Protein AF-A0A966RV87-F1 (afdb_monomer)

Structure (mmCIF, N/CA/C/O backbone):
data_AF-A0A966RV87-F1
#
_entry.id   AF-A0A966RV87-F1
#
loop_
_atom_site.group_PDB
_atom_site.id
_atom_site.type_symbol
_atom_site.label_atom_id
_atom_site.label_alt_id
_atom_site.label_comp_id
_atom_site.label_asym_id
_atom_site.label_entity_id
_atom_site.label_seq_id
_atom_site.pdbx_PDB_ins_code
_atom_site.Cartn_x
_atom_site.Cartn_y
_atom_site.Cartn_z
_atom_site.occupancy
_atom_site.B_iso_or_equiv
_atom_site.auth_seq_id
_atom_site.auth_comp_id
_atom_site.auth_asym_id
_atom_site.auth_atom_id
_atom_site.pdbx_PDB_model_num
ATOM 1 N N . MET A 1 1 ? -14.678 38.545 -3.859 1.00 41.28 1 MET A N 1
ATOM 2 C CA . MET A 1 1 ? -13.681 37.913 -4.754 1.00 41.28 1 MET A CA 1
ATOM 3 C C . MET A 1 1 ? -12.313 38.234 -4.166 1.00 41.28 1 MET A C 1
ATOM 5 O O . MET A 1 1 ? -12.061 39.403 -3.954 1.00 41.28 1 MET A O 1
ATOM 9 N N . SER A 1 2 ? -11.473 37.313 -3.708 1.00 29.98 2 SER A N 1
ATOM 10 C CA . SER A 1 2 ? -10.972 36.115 -4.376 1.00 29.98 2 SER A CA 1
ATOM 11 C C . SER A 1 2 ? -10.704 35.024 -3.335 1.00 29.98 2 SER A C 1
ATOM 13 O O . SER A 1 2 ? -10.223 35.315 -2.243 1.00 29.98 2 SER A O 1
ATOM 15 N N . SER A 1 3 ? -11.084 33.794 -3.661 1.00 34.47 3 SER A N 1
ATOM 16 C CA . SER A 1 3 ? -11.060 32.637 -2.772 1.00 34.47 3 SER A CA 1
ATOM 17 C C . SER A 1 3 ? -9.631 32.231 -2.409 1.00 34.47 3 SER A C 1
ATOM 19 O O . SER A 1 3 ? -8.864 31.809 -3.273 1.00 34.47 3 SER A O 1
ATOM 21 N N . SER A 1 4 ? -9.290 32.328 -1.125 1.00 34.31 4 SER A N 1
ATOM 22 C CA . SER A 1 4 ? -8.066 31.767 -0.553 1.00 34.31 4 SER A CA 1
ATOM 23 C C . SER A 1 4 ? -8.144 30.243 -0.584 1.00 34.31 4 SER A C 1
ATOM 25 O O . SER A 1 4 ? -8.788 29.626 0.261 1.00 34.31 4 SER A O 1
ATOM 27 N N . ASN A 1 5 ? -7.512 29.629 -1.581 1.00 44.88 5 ASN A N 1
ATOM 28 C CA . ASN A 1 5 ? -7.306 28.186 -1.626 1.00 44.88 5 ASN A CA 1
ATOM 29 C C . ASN 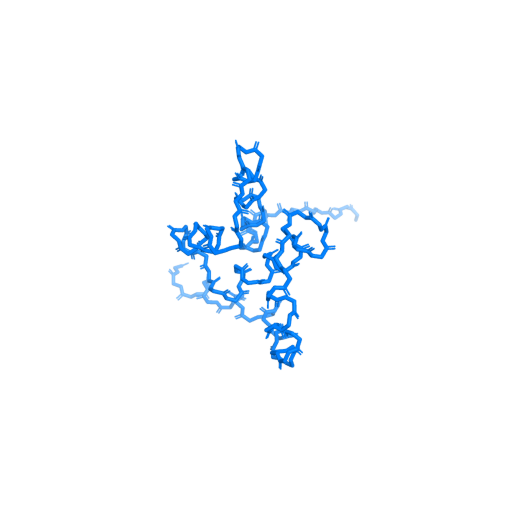A 1 5 ? -6.086 27.834 -0.759 1.00 44.88 5 ASN A C 1
ATOM 31 O O . ASN A 1 5 ? -4.998 27.582 -1.276 1.00 44.88 5 ASN A O 1
AT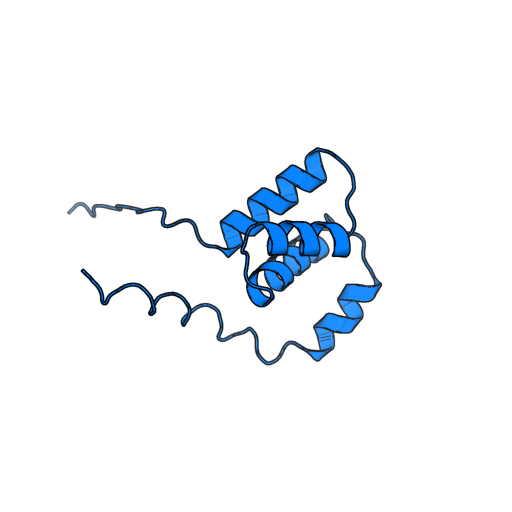OM 35 N N . SER A 1 6 ? -6.256 27.877 0.564 1.00 38.94 6 SER A N 1
ATOM 36 C CA . SER A 1 6 ? -5.285 27.324 1.511 1.00 38.94 6 SER A CA 1
ATOM 37 C C . SER A 1 6 ? -5.437 25.808 1.507 1.00 38.94 6 SER A C 1
ATOM 39 O O . SER A 1 6 ? -6.208 25.242 2.274 1.00 38.94 6 SER A O 1
ATOM 41 N N . VAL A 1 7 ? -4.746 25.144 0.583 1.00 44.00 7 VAL A N 1
ATOM 42 C CA . VAL A 1 7 ? -4.548 23.694 0.646 1.00 44.00 7 VAL A CA 1
ATOM 43 C C . VAL A 1 7 ? -3.544 23.413 1.759 1.00 44.00 7 VAL A C 1
ATOM 45 O O . VAL A 1 7 ? -2.339 23.331 1.538 1.00 44.00 7 VAL A O 1
ATOM 48 N N . GLU A 1 8 ? -4.043 23.331 2.987 1.00 40.91 8 GLU A N 1
ATOM 49 C CA . GLU A 1 8 ? -3.324 22.718 4.096 1.00 40.91 8 GLU A CA 1
ATOM 50 C C . GLU A 1 8 ? -3.144 21.240 3.727 1.00 40.91 8 GLU A C 1
ATOM 52 O O . GLU A 1 8 ? -4.090 20.455 3.740 1.00 40.91 8 GLU A O 1
ATOM 57 N N . VAL A 1 9 ? -1.944 20.878 3.262 1.00 46.09 9 VAL A N 1
ATOM 58 C CA . VAL A 1 9 ? -1.607 19.507 2.857 1.00 46.09 9 VAL A CA 1
ATOM 59 C C . VAL A 1 9 ? -1.382 18.673 4.119 1.00 46.09 9 VAL A C 1
ATOM 61 O O . VAL A 1 9 ? -0.267 18.254 4.430 1.00 46.09 9 VAL A O 1
ATOM 64 N N . GLU A 1 10 ? -2.456 18.440 4.872 1.00 50.88 10 GLU A N 1
ATOM 65 C CA . GLU A 1 10 ? -2.552 17.273 5.743 1.00 50.88 10 GLU A CA 1
ATOM 66 C C . GLU A 1 10 ? -2.354 16.057 4.835 1.00 50.88 10 GLU A C 1
ATOM 68 O O . GLU A 1 10 ? -3.172 15.766 3.962 1.00 50.88 10 GLU A O 1
ATOM 73 N N . SER A 1 11 ? -1.180 15.430 4.925 1.00 59.22 11 SER A N 1
ATOM 74 C CA . SER A 1 11 ? -0.770 14.418 3.955 1.00 59.22 11 SER A CA 1
ATOM 75 C C . SER A 1 11 ? -1.694 13.208 4.052 1.00 59.22 11 SER A C 1
ATOM 77 O O . SER A 1 11 ? -1.592 12.421 4.990 1.00 59.22 11 SER A O 1
ATOM 79 N N . ASP A 1 12 ? -2.582 13.068 3.066 1.00 78.88 12 ASP A N 1
ATOM 80 C CA . ASP A 1 12 ? -3.507 11.946 2.933 1.00 78.88 12 ASP A CA 1
ATOM 81 C C . ASP A 1 12 ? -2.737 10.622 3.116 1.00 78.88 12 ASP A C 1
ATOM 83 O O . ASP A 1 12 ? -1.813 10.349 2.337 1.00 78.88 12 ASP A O 1
ATOM 87 N N . PRO A 1 13 ? -3.082 9.785 4.118 1.00 81.12 13 PRO A N 1
ATOM 88 C CA . PRO A 1 13 ? -2.405 8.515 4.374 1.00 81.12 13 PRO A CA 1
ATOM 89 C C . PRO A 1 13 ? -2.284 7.640 3.124 1.00 81.12 13 PRO A C 1
ATOM 91 O O . PRO A 1 13 ? -1.300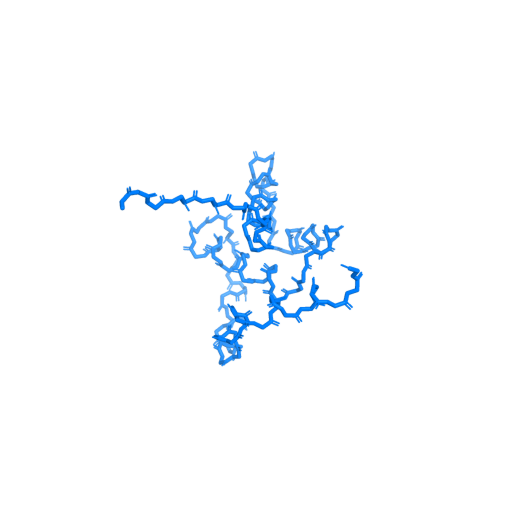 6.913 2.962 1.00 81.12 13 PRO A O 1
ATOM 94 N N . TYR A 1 14 ? -3.256 7.739 2.212 1.00 84.56 14 TYR A N 1
ATOM 95 C CA . TYR A 1 14 ? -3.214 7.072 0.920 1.00 84.56 14 TYR A CA 1
ATOM 96 C C . TYR A 1 14 ? -2.090 7.619 0.023 1.00 84.56 14 TYR A C 1
ATOM 98 O O . TYR A 1 14 ? -1.301 6.839 -0.514 1.00 84.56 14 TYR A O 1
ATOM 106 N N . GLN A 1 15 ? -1.961 8.942 -0.110 1.00 84.56 15 GLN A N 1
ATOM 107 C CA . GLN A 1 15 ? -0.896 9.578 -0.898 1.00 84.56 15 GLN A CA 1
ATOM 108 C C . GLN A 1 15 ? 0.493 9.318 -0.304 1.00 84.56 15 GLN A C 1
ATOM 110 O O . GLN A 1 15 ? 1.446 9.041 -1.042 1.00 84.56 15 GLN A O 1
ATOM 115 N N . VAL A 1 16 ? 0.611 9.335 1.027 1.00 88.69 16 VAL A N 1
ATOM 116 C CA . VAL A 1 16 ? 1.851 8.983 1.737 1.00 88.69 16 VAL A CA 1
ATOM 117 C C . VAL A 1 16 ? 2.247 7.543 1.422 1.00 88.69 16 VAL A C 1
ATOM 119 O O . VAL A 1 16 ? 3.376 7.278 0.999 1.00 88.69 16 VAL A O 1
ATOM 122 N N . ALA A 1 17 ? 1.312 6.604 1.564 1.00 90.56 17 ALA A N 1
ATOM 123 C CA . ALA A 1 17 ? 1.549 5.199 1.271 1.00 90.56 17 ALA A CA 1
ATOM 124 C C . ALA A 1 17 ? 1.894 4.958 -0.211 1.00 90.56 17 ALA A C 1
ATOM 126 O O . ALA A 1 17 ? 2.817 4.197 -0.510 1.00 90.56 17 ALA A O 1
ATOM 127 N N . GLN A 1 18 ? 1.222 5.643 -1.141 1.00 90.75 18 GLN A N 1
ATOM 128 C CA . GLN A 1 18 ? 1.521 5.565 -2.572 1.00 90.75 18 GLN A CA 1
ATOM 129 C C . GLN A 1 18 ? 2.939 6.051 -2.879 1.00 90.75 18 GLN A C 1
ATOM 131 O O . GLN A 1 18 ? 3.689 5.364 -3.573 1.00 90.75 18 GLN A O 1
ATOM 136 N N . THR A 1 19 ? 3.339 7.184 -2.303 1.00 93.44 19 THR A N 1
ATOM 137 C CA . THR A 1 19 ? 4.684 7.745 -2.471 1.00 93.44 19 THR A CA 1
ATOM 138 C C . THR A 1 19 ? 5.753 6.783 -1.955 1.00 93.44 19 THR A C 1
ATOM 140 O O . THR A 1 19 ? 6.723 6.494 -2.657 1.00 93.44 19 THR A O 1
ATOM 143 N N . ILE A 1 20 ? 5.558 6.217 -0.758 1.00 93.69 20 ILE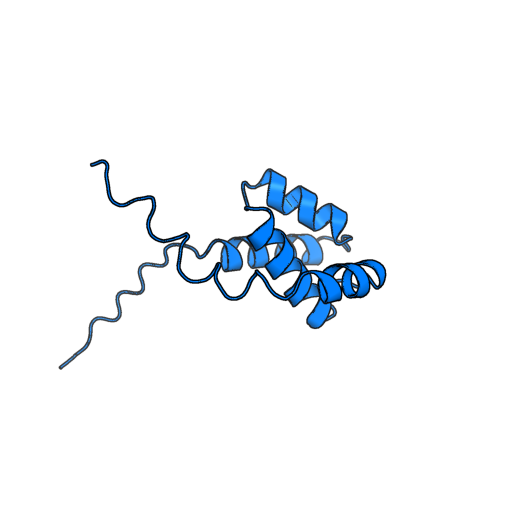 A N 1
ATOM 144 C CA . ILE A 1 20 ? 6.482 5.237 -0.169 1.00 93.69 20 ILE A CA 1
ATOM 145 C C . ILE A 1 20 ? 6.623 4.006 -1.071 1.00 93.69 20 ILE A C 1
ATOM 147 O O . ILE A 1 20 ? 7.742 3.547 -1.314 1.00 93.69 20 ILE A O 1
ATOM 151 N N . ALA A 1 21 ? 5.506 3.469 -1.568 1.00 92.88 21 ALA A N 1
ATOM 152 C CA . ALA A 1 21 ? 5.511 2.281 -2.411 1.00 92.88 21 ALA A CA 1
ATOM 153 C C . ALA A 1 21 ? 6.210 2.533 -3.758 1.00 92.88 21 ALA A C 1
ATOM 155 O O . ALA A 1 21 ? 7.052 1.731 -4.164 1.00 92.88 21 ALA A O 1
ATOM 156 N N . LEU A 1 22 ? 5.941 3.670 -4.405 1.00 92.19 22 LEU A N 1
ATOM 157 C CA . LEU A 1 22 ? 6.587 4.060 -5.662 1.00 92.19 22 LEU A CA 1
ATOM 158 C C . LEU A 1 22 ? 8.094 4.287 -5.492 1.00 92.19 22 LEU A C 1
ATOM 160 O O . LEU A 1 22 ? 8.884 3.765 -6.277 1.00 92.19 22 LEU A O 1
ATOM 164 N N . MET A 1 23 ? 8.519 4.984 -4.432 1.00 93.31 23 MET A N 1
ATOM 165 C CA . MET A 1 23 ? 9.945 5.145 -4.120 1.00 93.31 23 MET A CA 1
ATOM 166 C C . MET A 1 23 ? 10.638 3.798 -3.889 1.00 93.31 23 MET A C 1
ATOM 168 O O . MET A 1 23 ? 11.794 3.611 -4.270 1.00 93.31 23 MET A O 1
ATOM 172 N N . ALA A 1 24 ? 9.950 2.851 -3.250 1.00 92.06 24 ALA A N 1
ATOM 173 C CA . ALA A 1 24 ? 10.491 1.526 -2.990 1.00 92.06 24 ALA A CA 1
ATOM 174 C C . ALA A 1 24 ? 10.634 0.695 -4.277 1.00 92.06 24 ALA A C 1
ATOM 176 O O . ALA A 1 24 ? 11.654 0.023 -4.436 1.00 92.06 24 ALA A O 1
ATOM 177 N N . LEU A 1 25 ? 9.656 0.783 -5.186 1.00 88.50 25 LEU A N 1
ATOM 178 C CA . LEU A 1 25 ? 9.678 0.142 -6.505 1.00 88.50 25 LEU A CA 1
ATOM 179 C C . LEU A 1 25 ? 10.750 0.734 -7.430 1.00 88.50 25 LEU A C 1
ATOM 181 O O . LEU A 1 25 ? 11.414 -0.010 -8.146 1.00 88.50 25 LEU A O 1
ATOM 185 N N . GLY A 1 26 ? 10.978 2.050 -7.368 1.00 87.31 26 GLY A N 1
ATOM 186 C CA . GLY A 1 26 ? 12.026 2.715 -8.150 1.00 87.31 26 GLY A CA 1
ATOM 187 C C . GLY A 1 26 ? 13.451 2.311 -7.753 1.00 87.31 26 GLY A C 1
ATOM 188 O O . GLY A 1 26 ? 14.362 2.398 -8.568 1.00 87.31 26 GLY A O 1
ATOM 189 N N . ARG A 1 27 ? 13.660 1.840 -6.514 1.00 89.69 27 ARG A N 1
ATOM 190 C CA . ARG A 1 27 ? 14.968 1.339 -6.049 1.00 89.69 27 ARG A CA 1
ATOM 191 C C . ARG A 1 27 ? 15.233 -0.101 -6.475 1.00 89.69 27 ARG A C 1
ATOM 193 O O . ARG A 1 27 ? 16.368 -0.442 -6.788 1.00 89.69 27 ARG A O 1
ATOM 200 N N . ARG A 1 28 ? 14.211 -0.957 -6.414 1.00 83.88 28 ARG A N 1
ATOM 201 C CA . ARG A 1 28 ? 14.242 -2.329 -6.931 1.00 83.88 28 ARG A CA 1
ATOM 202 C C . ARG A 1 28 ? 12.827 -2.860 -7.101 1.00 83.88 28 ARG A C 1
ATOM 204 O O . ARG A 1 28 ? 11.923 -2.460 -6.368 1.00 83.88 28 ARG A O 1
ATOM 211 N N . ALA A 1 29 ? 12.686 -3.881 -7.939 1.00 79.62 29 ALA A N 1
ATOM 212 C CA . ALA A 1 29 ? 11.482 -4.697 -7.955 1.00 79.62 29 ALA A CA 1
ATOM 213 C C . ALA A 1 29 ? 11.172 -5.226 -6.539 1.00 79.62 29 ALA A C 1
ATOM 215 O O . ALA A 1 29 ? 12.043 -5.764 -5.840 1.00 79.62 29 ALA A O 1
ATOM 216 N N . LYS A 1 30 ? 9.925 -5.033 -6.106 1.00 83.25 30 LYS A N 1
ATOM 217 C CA . LYS A 1 30 ? 9.375 -5.534 -4.845 1.00 83.25 30 LYS A CA 1
ATOM 218 C C . LYS A 1 30 ? 8.057 -6.229 -5.127 1.00 83.25 30 LYS A C 1
ATOM 220 O O . LYS A 1 30 ? 7.237 -5.730 -5.891 1.00 83.25 30 LYS A O 1
ATOM 225 N N . SER A 1 31 ? 7.848 -7.351 -4.461 1.00 87.31 31 SER A N 1
ATOM 226 C CA . SER A 1 31 ? 6.547 -8.001 -4.404 1.00 87.31 31 SER A CA 1
ATOM 227 C C . SER A 1 31 ? 5.555 -7.161 -3.595 1.00 87.31 31 SER A C 1
ATOM 229 O O . SER A 1 31 ? 5.925 -6.362 -2.726 1.00 87.31 31 SER A O 1
ATOM 231 N N . ARG A 1 32 ? 4.265 -7.409 -3.820 1.00 87.44 32 ARG A N 1
ATOM 232 C CA . ARG A 1 32 ? 3.171 -6.868 -3.010 1.00 87.44 32 ARG A CA 1
ATOM 233 C C . ARG A 1 32 ? 3.400 -7.088 -1.513 1.00 87.44 32 ARG A C 1
ATOM 235 O O . ARG A 1 32 ? 3.231 -6.159 -0.730 1.00 87.44 32 ARG A O 1
ATOM 242 N N . GLY A 1 33 ? 3.780 -8.302 -1.112 1.00 89.25 33 GLY A N 1
ATOM 243 C CA . GLY A 1 33 ? 3.983 -8.652 0.296 1.00 89.25 33 GLY A CA 1
ATOM 244 C C . GLY A 1 33 ? 5.107 -7.846 0.949 1.00 89.25 33 GLY A C 1
ATOM 245 O O . GLY A 1 33 ? 4.985 -7.427 2.098 1.00 89.25 33 GLY A O 1
ATOM 246 N N . GLU A 1 34 ? 6.181 -7.563 0.211 1.00 91.00 34 GLU A N 1
ATOM 247 C CA . GLU A 1 34 ? 7.257 -6.691 0.690 1.00 91.00 34 GLU A CA 1
ATOM 248 C C . GLU A 1 34 ? 6.803 -5.240 0.834 1.00 91.00 34 GLU A C 1
ATOM 250 O O . GLU A 1 34 ? 7.163 -4.584 1.813 1.00 91.00 34 GLU A O 1
ATOM 255 N N . LEU A 1 35 ? 6.015 -4.735 -0.117 1.00 93.06 35 LEU A N 1
ATOM 256 C CA . LEU A 1 35 ? 5.459 -3.387 -0.031 1.00 93.06 35 LEU A CA 1
ATOM 257 C C . LEU A 1 35 ? 4.441 -3.275 1.106 1.00 93.06 35 LEU A C 1
ATOM 259 O O . LEU A 1 35 ? 4.466 -2.302 1.847 1.00 93.06 35 LEU A O 1
ATOM 263 N N . PHE A 1 36 ? 3.601 -4.287 1.310 1.00 92.88 36 PHE A N 1
ATOM 264 C CA . PHE A 1 36 ? 2.656 -4.324 2.421 1.00 92.88 36 PHE A CA 1
ATOM 265 C C .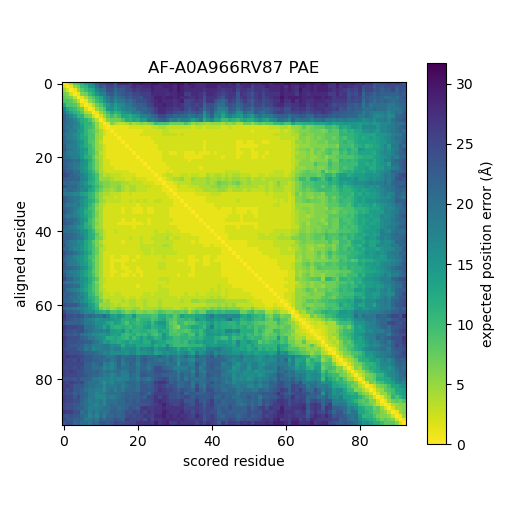 PHE A 1 36 ? 3.378 -4.267 3.768 1.00 92.88 36 PHE A C 1
ATOM 267 O O . PHE A 1 36 ? 3.073 -3.410 4.594 1.00 92.88 36 PHE A O 1
ATOM 274 N N . LYS A 1 37 ? 4.402 -5.110 3.963 1.00 94.50 37 LYS A N 1
ATOM 275 C CA . LYS A 1 37 ? 5.237 -5.084 5.174 1.00 94.50 37 LYS A CA 1
ATOM 276 C C . LYS A 1 37 ? 5.912 -3.724 5.372 1.00 94.50 37 LYS A C 1
ATOM 278 O O . LYS A 1 37 ? 5.933 -3.225 6.493 1.00 94.50 37 LYS A O 1
ATOM 283 N N . LEU A 1 38 ? 6.410 -3.110 4.296 1.00 94.06 38 LEU A N 1
ATOM 284 C CA . LEU A 1 38 ? 6.994 -1.767 4.327 1.00 94.06 38 LEU A CA 1
ATOM 285 C C . LEU A 1 38 ? 5.973 -0.699 4.749 1.00 94.06 38 LEU A C 1
ATOM 287 O O . LEU A 1 38 ? 6.297 0.174 5.544 1.00 94.06 38 LEU A O 1
ATOM 291 N N . LEU A 1 39 ? 4.747 -0.745 4.229 1.00 92.56 39 LEU A N 1
ATOM 292 C CA . LEU A 1 39 ? 3.703 0.216 4.591 1.00 92.56 39 LEU A CA 1
ATOM 293 C C . LEU A 1 39 ? 3.267 0.029 6.049 1.00 92.56 39 LEU A C 1
ATOM 295 O O . LEU A 1 39 ? 3.200 1.001 6.799 1.00 92.56 39 LEU A O 1
ATOM 299 N N . LYS A 1 40 ? 3.084 -1.220 6.492 1.00 93.31 40 LYS A N 1
ATOM 300 C CA . LYS A 1 40 ? 2.797 -1.540 7.897 1.00 93.31 40 LYS A CA 1
ATOM 301 C C . LYS A 1 40 ? 3.907 -1.064 8.835 1.00 93.31 40 LYS A C 1
ATOM 303 O O . LYS A 1 40 ? 3.603 -0.489 9.875 1.00 93.31 40 LYS A O 1
ATOM 308 N N . SER A 1 41 ? 5.180 -1.226 8.461 1.00 92.75 41 SER A N 1
ATOM 309 C CA . SER A 1 41 ? 6.307 -0.743 9.274 1.00 92.75 41 SER A CA 1
ATOM 310 C C . SER A 1 41 ? 6.389 0.786 9.351 1.00 92.75 41 SER A C 1
ATOM 312 O O . SER A 1 41 ? 7.122 1.316 10.176 1.00 92.75 41 SER A O 1
ATOM 314 N N . ARG A 1 42 ? 5.673 1.502 8.477 1.00 88.12 42 ARG A N 1
ATOM 315 C CA . ARG A 1 42 ? 5.569 2.970 8.458 1.00 88.12 42 ARG A CA 1
ATOM 316 C C . ARG A 1 42 ? 4.315 3.486 9.166 1.00 88.12 42 ARG A C 1
ATOM 318 O O . ARG A 1 42 ? 4.027 4.670 9.073 1.00 88.12 42 ARG A O 1
ATOM 325 N N . GLY A 1 43 ? 3.580 2.609 9.852 1.00 88.81 43 GLY A N 1
ATOM 326 C CA . GLY A 1 43 ? 2.358 2.971 10.570 1.00 88.81 43 GLY A CA 1
ATOM 327 C C . GLY A 1 43 ? 1.129 3.124 9.676 1.00 88.81 43 GLY A C 1
ATOM 328 O O . GLY A 1 43 ? 0.095 3.577 10.150 1.00 88.81 43 GLY A O 1
ATOM 329 N N . ILE A 1 44 ? 1.204 2.732 8.400 1.00 87.19 44 ILE A N 1
ATOM 330 C CA . ILE A 1 44 ? 0.046 2.793 7.507 1.00 87.19 44 ILE A CA 1
ATOM 331 C C . ILE A 1 44 ? -0.959 1.709 7.907 1.00 87.19 44 ILE A C 1
ATOM 333 O O . ILE A 1 44 ? -0.609 0.539 8.131 1.00 87.19 44 ILE A O 1
ATOM 337 N N . GLU A 1 45 ? -2.229 2.098 7.984 1.00 87.31 45 GLU A N 1
ATOM 338 C CA . GLU A 1 45 ? -3.320 1.166 8.236 1.00 87.31 45 GLU A CA 1
ATOM 339 C C . GLU A 1 45 ? -3.406 0.101 7.141 1.00 87.31 45 GLU A C 1
ATOM 341 O O . GLU A 1 45 ? -3.113 0.336 5.968 1.00 87.31 45 GLU A O 1
ATOM 346 N N . GLU A 1 46 ? -3.824 -1.101 7.529 1.00 85.50 46 GLU A N 1
ATOM 347 C CA . GLU A 1 46 ? -3.911 -2.227 6.601 1.00 85.50 46 GLU A CA 1
ATOM 348 C C . GLU A 1 46 ? -4.867 -1.940 5.435 1.00 85.50 46 GLU A C 1
ATOM 350 O O . GLU A 1 46 ? -4.552 -2.264 4.290 1.00 85.50 46 GLU A O 1
ATOM 355 N N . GLU A 1 47 ? -6.001 -1.291 5.701 1.00 84.31 47 GLU A N 1
ATOM 356 C CA . GLU A 1 47 ? -6.986 -0.939 4.674 1.00 84.31 47 GLU A CA 1
ATOM 357 C C . GLU A 1 47 ? -6.402 0.039 3.642 1.00 84.31 47 GLU A C 1
ATOM 359 O O . GLU A 1 47 ? -6.553 -0.169 2.436 1.00 84.31 47 GLU A O 1
ATOM 364 N N . VAL A 1 48 ? -5.662 1.055 4.101 1.00 86.38 48 VAL A N 1
ATOM 365 C CA . VAL A 1 48 ? -4.996 2.047 3.240 1.00 86.38 48 VAL A CA 1
ATOM 366 C C . VAL A 1 48 ? -3.873 1.400 2.431 1.00 86.38 48 VAL A C 1
ATOM 368 O O . VAL A 1 48 ? -3.794 1.591 1.216 1.00 86.38 48 VAL A O 1
ATOM 371 N N . ALA A 1 49 ? -3.036 0.580 3.072 1.00 89.94 49 ALA A N 1
ATOM 372 C CA . ALA A 1 49 ? -1.962 -0.138 2.397 1.00 89.94 49 ALA A CA 1
ATOM 373 C C . ALA A 1 49 ? -2.511 -1.058 1.296 1.00 89.94 49 ALA A C 1
ATOM 375 O O . ALA A 1 49 ? -2.026 -1.033 0.167 1.00 89.94 49 ALA A O 1
ATOM 376 N N . ASN A 1 50 ? -3.565 -1.823 1.587 1.00 88.81 50 ASN A N 1
ATOM 377 C CA . ASN A 1 50 ? -4.220 -2.677 0.599 1.00 88.81 50 ASN A CA 1
ATOM 378 C C . ASN A 1 50 ? -4.812 -1.878 -0.569 1.00 88.81 50 ASN A C 1
ATOM 380 O O . ASN A 1 50 ? -4.643 -2.283 -1.721 1.00 88.81 50 ASN A O 1
ATOM 384 N N . ALA A 1 51 ? -5.454 -0.740 -0.290 1.00 86.31 51 ALA A N 1
ATOM 385 C CA . ALA A 1 51 ? -6.018 0.126 -1.321 1.00 86.31 51 ALA A CA 1
ATOM 386 C C . ALA A 1 51 ? -4.940 0.681 -2.268 1.00 86.31 51 ALA A C 1
ATOM 388 O O . ALA A 1 51 ? -5.117 0.644 -3.486 1.00 86.31 51 ALA A O 1
ATOM 389 N N . VAL A 1 52 ? -3.806 1.143 -1.732 1.00 91.06 52 VAL A N 1
ATOM 390 C CA . VAL A 1 52 ? -2.676 1.638 -2.536 1.00 91.06 52 VAL A CA 1
ATOM 391 C C . VAL A 1 52 ? -2.071 0.528 -3.388 1.00 91.06 52 VAL A C 1
ATOM 393 O O . VAL A 1 52 ? -1.889 0.703 -4.592 1.00 91.06 52 VAL A O 1
ATOM 396 N N . LEU A 1 53 ? -1.777 -0.630 -2.792 1.00 90.00 53 LEU A N 1
ATOM 397 C CA . LEU A 1 53 ? -1.172 -1.750 -3.517 1.00 90.00 53 LEU A CA 1
ATOM 398 C C . LEU A 1 53 ? -2.080 -2.266 -4.633 1.00 90.00 53 LEU A C 1
ATOM 400 O O . LEU A 1 53 ? -1.586 -2.654 -5.686 1.00 90.00 53 LEU A O 1
ATOM 404 N N . PHE A 1 54 ? -3.398 -2.227 -4.437 1.00 85.25 54 PHE A N 1
ATOM 405 C CA . PHE A 1 54 ? -4.355 -2.539 -5.493 1.00 85.25 54 PHE A CA 1
ATOM 406 C C . PHE A 1 54 ? -4.251 -1.565 -6.665 1.00 85.25 54 PHE A C 1
ATOM 408 O O . PHE A 1 54 ? -4.127 -1.998 -7.804 1.00 85.25 54 PHE A O 1
ATOM 415 N N . ARG A 1 55 ? -4.234 -0.259 -6.395 1.00 87.19 55 ARG A N 1
ATOM 416 C CA . ARG A 1 55 ? -4.136 0.759 -7.449 1.00 87.19 55 ARG A CA 1
ATOM 417 C C . ARG A 1 55 ? -2.822 0.669 -8.217 1.00 87.19 55 ARG A C 1
ATOM 419 O O . ARG A 1 55 ? -2.818 0.832 -9.431 1.00 87.19 55 ARG A O 1
ATOM 426 N N . LEU A 1 56 ? -1.730 0.340 -7.531 1.00 86.81 56 LEU A N 1
ATOM 427 C CA . LEU A 1 56 ? -0.441 0.081 -8.170 1.00 86.81 56 LEU A CA 1
ATOM 428 C C . LEU A 1 56 ? -0.460 -1.200 -9.018 1.00 86.81 56 LEU A C 1
ATOM 430 O O . LEU A 1 56 ? 0.121 -1.215 -10.100 1.00 86.81 56 LEU A O 1
ATOM 434 N N . ALA A 1 57 ? -1.151 -2.252 -8.573 1.00 85.75 57 ALA A N 1
ATOM 435 C CA . ALA A 1 57 ? -1.341 -3.464 -9.369 1.00 85.75 57 ALA A CA 1
ATOM 436 C C . ALA A 1 57 ? -2.204 -3.208 -10.619 1.00 85.75 57 ALA A C 1
ATOM 438 O O . ALA A 1 57 ? -1.826 -3.633 -11.705 1.00 85.75 57 ALA A O 1
ATOM 439 N N . GLU A 1 58 ? -3.305 -2.451 -10.504 1.00 83.62 58 GLU A N 1
ATOM 440 C CA . GLU A 1 58 ? -4.140 -2.053 -11.655 1.00 83.62 58 GLU A CA 1
ATOM 441 C C . GLU A 1 58 ? -3.354 -1.251 -12.702 1.00 83.62 58 GLU A C 1
ATOM 443 O O . GLU A 1 58 ? -3.622 -1.351 -13.895 1.00 83.62 58 GLU A O 1
ATOM 448 N N . GLN A 1 59 ? -2.369 -0.466 -12.263 1.00 85.62 59 GLN A N 1
ATOM 449 C CA . GLN A 1 59 ? -1.487 0.315 -13.132 1.00 85.62 59 GLN A CA 1
ATOM 450 C C . GLN A 1 59 ? -0.304 -0.495 -13.695 1.00 85.62 59 GLN A C 1
ATOM 452 O O . GLN A 1 59 ? 0.507 0.055 -14.436 1.00 85.62 59 GLN A O 1
ATOM 457 N N . GLY A 1 60 ? -0.179 -1.780 -13.346 1.00 83.38 60 GLY A N 1
ATOM 458 C CA . GLY A 1 60 ? 0.910 -2.647 -13.806 1.00 83.38 60 GLY A CA 1
ATOM 459 C C . GLY A 1 60 ? 2.243 -2.443 -13.077 1.00 83.38 60 GLY A C 1
ATOM 460 O O . GLY A 1 60 ? 3.256 -3.005 -13.483 1.00 83.38 60 GLY A O 1
ATOM 461 N N . PHE A 1 61 ? 2.269 -1.671 -11.984 1.00 84.50 61 PHE A N 1
ATOM 462 C CA . PHE A 1 61 ? 3.473 -1.509 -11.159 1.00 84.50 61 PHE A CA 1
ATOM 463 C C . PHE A 1 61 ? 3.760 -2.734 -10.284 1.00 84.50 61 PHE A C 1
ATOM 465 O O . PHE A 1 61 ? 4.892 -2.926 -9.840 1.00 84.50 61 PHE A O 1
ATOM 472 N N . ILE A 1 62 ? 2.740 -3.551 -10.012 1.00 83.00 62 ILE A N 1
ATOM 473 C CA . ILE A 1 62 ? 2.851 -4.783 -9.230 1.00 83.00 62 ILE A CA 1
ATOM 474 C C . ILE A 1 62 ? 2.260 -5.928 -10.052 1.00 83.00 62 ILE A C 1
ATOM 476 O O . ILE A 1 62 ? 1.052 -5.987 -10.263 1.00 83.00 62 ILE A O 1
ATOM 480 N N . ASN A 1 63 ? 3.110 -6.863 -10.466 1.00 68.62 63 ASN A N 1
ATOM 481 C CA . ASN A 1 63 ? 2.700 -8.076 -11.170 1.00 68.62 63 ASN A CA 1
ATOM 482 C C . ASN A 1 63 ? 2.423 -9.187 -10.153 1.00 68.62 63 ASN A C 1
ATOM 484 O O . ASN A 1 63 ? 3.289 -10.019 -9.892 1.00 68.62 63 ASN A O 1
ATOM 488 N N . ASP A 1 64 ? 1.244 -9.172 -9.533 1.00 65.56 64 ASP A N 1
ATOM 489 C CA . ASP A 1 64 ? 0.822 -10.244 -8.628 1.00 65.56 64 ASP A CA 1
ATOM 490 C C . ASP A 1 64 ? -0.595 -10.720 -8.977 1.00 65.56 64 ASP A C 1
ATOM 492 O O . ASP A 1 64 ? -1.600 -10.099 -8.618 1.00 65.56 64 ASP A O 1
ATOM 496 N N . HIS A 1 65 ? -0.656 -11.825 -9.723 1.00 61.56 65 HIS A N 1
ATOM 497 C CA . HIS A 1 65 ? -1.902 -12.442 -10.178 1.00 61.56 65 HIS A CA 1
ATOM 498 C C . HIS A 1 65 ? -2.724 -13.038 -9.023 1.00 61.56 65 HIS A C 1
ATOM 500 O O . HIS A 1 65 ? -3.955 -13.052 -9.099 1.00 61.56 65 HIS A O 1
ATOM 506 N N . GLU A 1 66 ? -2.073 -13.478 -7.942 1.00 61.66 66 GLU A N 1
ATOM 507 C CA . GLU A 1 66 ? -2.733 -14.102 -6.787 1.00 61.66 66 GLU A CA 1
ATOM 508 C C . GLU A 1 66 ? -3.596 -13.089 -6.022 1.00 61.66 66 GLU A C 1
ATOM 510 O O . GLU A 1 66 ? -4.689 -13.398 -5.541 1.00 61.66 66 GLU A O 1
ATOM 515 N N . PHE A 1 67 ? -3.166 -11.827 -5.975 1.00 59.19 67 PHE A N 1
ATOM 516 C CA . PHE A 1 67 ? -3.907 -10.785 -5.273 1.00 59.19 67 PHE A CA 1
ATOM 517 C C . PHE A 1 67 ? -5.196 -10.350 -5.984 1.00 59.19 67 PHE A C 1
ATOM 519 O O . PHE A 1 67 ? -6.202 -10.076 -5.321 1.00 59.19 67 PHE A O 1
ATOM 526 N N . ALA A 1 68 ? -5.194 -10.300 -7.321 1.00 59.81 68 ALA A N 1
ATOM 527 C CA . ALA A 1 68 ? -6.377 -9.918 -8.092 1.00 59.81 68 ALA A CA 1
ATOM 528 C C . ALA A 1 68 ? -7.574 -10.839 -7.791 1.00 59.81 68 ALA A C 1
ATOM 530 O O . ALA A 1 68 ? -8.713 -10.371 -7.725 1.00 59.81 68 ALA A O 1
ATOM 531 N N . ARG A 1 69 ? -7.310 -12.129 -7.529 1.00 62.38 69 ARG A N 1
ATOM 532 C CA . ARG A 1 69 ? -8.332 -13.088 -7.090 1.00 62.38 69 ARG A CA 1
ATOM 533 C C . ARG A 1 69 ? -8.838 -12.811 -5.676 1.00 62.38 69 ARG A C 1
ATOM 535 O O . ARG A 1 69 ? -10.046 -12.708 -5.494 1.00 62.38 69 ARG A O 1
ATOM 542 N N . TYR A 1 70 ? -7.940 -12.636 -4.706 1.00 58.84 70 TYR A N 1
ATOM 543 C CA . TYR A 1 70 ? -8.306 -12.452 -3.293 1.00 58.84 70 TYR A CA 1
ATOM 544 C C . TYR A 1 70 ? -9.136 -11.177 -3.038 1.00 58.84 70 TYR A C 1
ATOM 546 O O . TYR A 1 70 ? -10.016 -11.147 -2.180 1.00 58.84 70 TYR A O 1
ATOM 554 N N . TRP A 1 71 ? -8.892 -10.098 -3.789 1.00 58.59 71 TRP A N 1
ATOM 555 C CA . TRP A 1 71 ? -9.573 -8.816 -3.568 1.00 58.59 71 TRP A CA 1
ATOM 556 C C . TRP A 1 71 ? -10.959 -8.706 -4.219 1.00 58.59 71 TRP A C 1
ATOM 558 O O . TRP A 1 71 ? -11.807 -7.962 -3.720 1.00 58.59 71 TRP A O 1
ATOM 568 N N . SER A 1 72 ? -11.217 -9.449 -5.303 1.00 57.66 72 SER A N 1
ATOM 569 C CA . SER A 1 72 ? -12.521 -9.434 -5.990 1.00 57.66 72 SER A CA 1
ATOM 570 C C . SER A 1 72 ? -13.670 -9.832 -5.049 1.00 57.66 72 SER A C 1
ATOM 572 O O . SER A 1 72 ? -14.776 -9.300 -5.140 1.00 57.66 72 SER A O 1
ATOM 574 N N . GLU A 1 73 ? -13.377 -10.685 -4.066 1.00 55.91 73 GLU A N 1
ATOM 575 C CA . GLU A 1 73 ? -14.333 -11.188 -3.077 1.00 55.91 73 GLU A CA 1
ATOM 576 C C . GLU A 1 73 ? -14.614 -10.188 -1.933 1.00 55.91 73 GLU A C 1
ATOM 578 O O . GLU A 1 73 ? -15.708 -10.156 -1.372 1.00 55.91 73 GLU A O 1
ATOM 583 N N . SER A 1 74 ? -13.674 -9.285 -1.625 1.00 51.12 74 SER A N 1
ATOM 584 C CA . SER A 1 74 ? -13.740 -8.382 -0.457 1.00 51.12 74 SER A CA 1
ATOM 585 C C . SER A 1 74 ? -14.413 -7.018 -0.738 1.00 51.12 74 SER A C 1
ATOM 587 O O . SER A 1 74 ? -14.598 -6.180 0.150 1.00 51.12 74 SER A O 1
ATOM 589 N N . ARG A 1 75 ? -14.815 -6.768 -1.993 1.00 53.12 75 ARG A N 1
ATOM 590 C CA . ARG A 1 75 ? -15.081 -5.425 -2.555 1.00 53.12 75 ARG A CA 1
ATOM 591 C C . ARG A 1 75 ? -16.325 -4.678 -2.039 1.00 53.12 75 ARG A C 1
ATOM 593 O O . ARG A 1 75 ? -16.541 -3.534 -2.438 1.00 53.12 75 ARG A O 1
ATOM 600 N N . GLN A 1 76 ? -17.148 -5.252 -1.160 1.00 50.94 76 GLN A N 1
ATOM 601 C CA . GLN A 1 76 ? -18.383 -4.588 -0.702 1.00 50.94 76 GLN A CA 1
ATOM 602 C C . GLN A 1 76 ? -18.182 -3.584 0.450 1.00 50.94 76 GLN A C 1
ATOM 604 O O . GLN A 1 76 ? -19.050 -2.741 0.679 1.00 50.94 76 GLN A O 1
ATOM 609 N N . ARG A 1 77 ? -17.045 -3.607 1.163 1.00 48.16 77 ARG A N 1
ATOM 610 C CA . ARG A 1 77 ? -16.894 -2.852 2.427 1.00 48.16 77 ARG A CA 1
ATOM 611 C C . ARG A 1 77 ? -16.089 -1.547 2.320 1.00 48.16 77 ARG A C 1
ATOM 613 O O . ARG A 1 77 ? -16.317 -0.625 3.100 1.00 48.16 77 ARG A O 1
ATOM 620 N N . THR A 1 78 ? -15.213 -1.408 1.325 1.00 51.62 78 THR A N 1
ATOM 621 C CA . THR A 1 78 ? -14.222 -0.310 1.253 1.00 51.62 78 THR A CA 1
ATOM 622 C C . THR A 1 78 ? -14.783 1.025 0.744 1.00 51.62 78 THR A C 1
ATOM 624 O O . THR A 1 78 ? -14.156 2.066 0.922 1.00 51.62 78 THR A O 1
ATOM 627 N N . LYS A 1 79 ? -16.002 1.048 0.177 1.00 46.34 79 LYS A N 1
ATOM 628 C CA . LYS A 1 79 ? -16.660 2.281 -0.317 1.00 46.34 79 LYS A CA 1
ATOM 629 C C . LYS A 1 79 ? -16.983 3.309 0.787 1.00 46.34 79 LYS A C 1
ATOM 631 O O . LYS A 1 79 ? -17.429 4.406 0.466 1.00 46.34 79 LYS A O 1
ATOM 636 N N . LYS A 1 80 ? -16.789 2.965 2.068 1.00 47.22 80 LYS A N 1
ATOM 637 C CA . LYS A 1 80 ? -17.090 3.824 3.230 1.00 47.22 80 LYS A CA 1
ATOM 638 C C . LYS A 1 80 ? -15.863 4.313 4.016 1.00 47.22 80 LYS A C 1
ATOM 640 O O . LYS A 1 80 ? -16.044 5.105 4.937 1.00 47.22 80 LYS A O 1
ATOM 645 N N . VAL A 1 81 ? -14.642 3.896 3.669 1.00 48.78 81 VAL A N 1
ATOM 646 C CA . VAL A 1 81 ? -13.431 4.284 4.432 1.00 48.78 81 VAL A CA 1
ATOM 647 C C . VAL A 1 81 ? -12.953 5.703 4.079 1.00 48.78 81 VAL A C 1
ATOM 649 O O . VAL A 1 81 ? -12.297 6.355 4.880 1.00 48.78 81 VAL A O 1
ATOM 652 N N . SER A 1 82 ? -13.399 6.266 2.954 1.00 48.25 82 SER A N 1
ATOM 653 C CA . SER A 1 82 ? -13.043 7.616 2.488 1.00 48.25 82 SER A CA 1
ATOM 654 C C . SER A 1 82 ? -13.729 8.781 3.224 1.00 48.25 82 SER A C 1
ATOM 656 O O . SER A 1 82 ? -13.579 9.924 2.808 1.00 48.25 82 SER A O 1
ATOM 658 N N . LYS A 1 83 ? -14.491 8.537 4.305 1.00 44.81 83 LYS A N 1
ATOM 659 C CA . LYS A 1 83 ? -15.203 9.616 5.028 1.00 44.81 83 LYS A CA 1
ATOM 660 C C . LYS A 1 83 ? -15.133 9.561 6.559 1.00 44.81 83 LYS A C 1
ATOM 662 O O . LYS A 1 83 ? -15.717 10.425 7.199 1.00 44.81 83 LYS A O 1
ATOM 667 N N . ARG A 1 84 ? -14.482 8.559 7.168 1.00 44.38 84 ARG A N 1
ATOM 668 C CA . ARG A 1 84 ? -14.576 8.337 8.630 1.00 44.38 84 ARG A CA 1
ATOM 669 C C . ARG A 1 84 ? -13.267 8.336 9.413 1.00 44.38 84 ARG A C 1
ATOM 671 O O . ARG A 1 84 ? -13.334 8.321 10.635 1.00 44.38 84 ARG A O 1
ATOM 678 N N . ILE A 1 85 ? -12.116 8.401 8.748 1.00 46.44 85 ILE A N 1
ATOM 679 C CA . ILE A 1 85 ? -10.818 8.525 9.435 1.00 46.44 85 ILE A CA 1
ATOM 680 C C . ILE A 1 85 ? -10.470 10.003 9.732 1.00 46.44 85 ILE A C 1
ATOM 682 O O . ILE A 1 85 ? -9.614 10.275 10.559 1.00 46.44 85 ILE A O 1
ATOM 686 N N . ILE A 1 86 ? -11.213 10.975 9.177 1.00 49.28 86 ILE A N 1
ATOM 687 C CA . ILE A 1 86 ? -11.065 12.419 9.476 1.00 49.28 86 ILE A CA 1
ATOM 688 C C . ILE A 1 86 ? -12.097 12.864 10.529 1.00 49.28 86 ILE A C 1
ATOM 690 O O . ILE A 1 86 ? -12.902 13.769 10.323 1.00 49.28 86 ILE A O 1
ATOM 694 N N . SER A 1 87 ? -12.187 12.156 11.652 1.00 41.28 87 SER A N 1
ATOM 695 C CA . SER A 1 87 ? -13.027 12.594 12.786 1.00 41.28 87 SER A CA 1
ATOM 696 C C . SER A 1 87 ? -12.425 12.263 14.155 1.00 41.28 87 SER A C 1
ATOM 698 O O . SER A 1 87 ? -13.119 12.366 15.162 1.00 41.28 87 SER A O 1
ATOM 700 N N . GLY A 1 88 ? -11.153 11.848 14.203 1.00 44.69 88 GLY A N 1
ATOM 701 C CA . GLY A 1 88 ? -10.490 11.419 15.439 1.00 44.69 88 GLY A CA 1
ATOM 702 C C . GLY A 1 88 ? -9.646 12.487 16.136 1.00 44.69 88 GLY A C 1
ATOM 703 O O . GLY A 1 88 ? -9.522 12.442 17.354 1.00 44.69 88 GLY A O 1
ATOM 704 N N . GLU A 1 89 ? -9.106 13.468 15.413 1.00 45.47 89 GLU A N 1
ATOM 705 C CA . GLU A 1 89 ? -8.116 14.405 15.973 1.00 45.47 89 GLU A CA 1
ATOM 706 C C . GLU A 1 89 ? -8.621 15.846 16.074 1.00 45.47 89 GLU A C 1
ATOM 708 O O . GLU A 1 89 ? -7.882 16.800 15.877 1.00 45.47 89 GLU A O 1
ATOM 713 N N . LEU A 1 90 ? -9.891 16.031 16.447 1.00 50.84 90 LEU A N 1
ATOM 714 C CA . LEU A 1 90 ? -10.361 17.338 16.914 1.00 50.84 90 LEU A CA 1
ATOM 715 C C . LEU A 1 90 ? -11.099 17.240 18.249 1.00 50.84 90 LEU A C 1
ATOM 717 O O . LEU A 1 90 ? -12.228 17.703 18.388 1.00 50.84 90 LEU A O 1
ATOM 721 N N . ARG A 1 91 ? -10.461 16.626 19.256 1.00 44.78 91 ARG A N 1
ATOM 722 C CA . ARG A 1 91 ? -10.761 16.943 20.662 1.00 44.78 91 ARG A CA 1
ATOM 723 C C . ARG A 1 91 ? -9.653 16.520 21.628 1.00 44.78 91 ARG A C 1
ATOM 725 O O . ARG A 1 91 ? -9.846 15.602 22.416 1.00 44.78 91 ARG A O 1
ATOM 732 N N . SER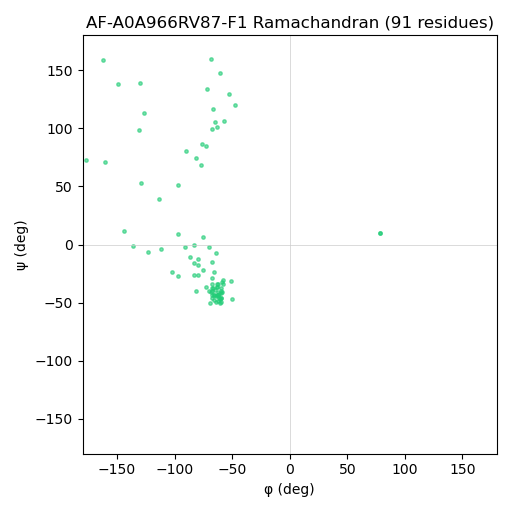 A 1 92 ? -8.512 17.207 21.598 1.00 37.53 92 SER A N 1
ATOM 733 C CA . SER A 1 92 ? -7.723 17.525 22.809 1.00 37.53 92 SER A CA 1
ATOM 734 C C . SER A 1 92 ? -6.502 18.383 22.477 1.00 37.53 92 SER A C 1
ATOM 736 O O . SER A 1 92 ? -5.370 17.909 22.520 1.00 37.53 92 SER A O 1
ATOM 738 N N . LYS A 1 93 ? -6.744 19.657 22.164 1.00 36.03 93 LYS A N 1
ATOM 739 C CA . LYS A 1 93 ? -6.261 20.829 22.913 1.00 36.03 93 LYS A CA 1
ATOM 740 C C . LYS A 1 93 ? -6.745 22.101 22.235 1.00 36.03 93 LYS A C 1
ATOM 742 O O . LYS A 1 93 ? -6.666 22.156 20.993 1.00 36.03 93 LYS A O 1
#

pLDDT: mean 70.56, std 20.51, range [29.98, 94.5]

Nearest PDB structures (foldseek):
  3e3v-assembly1_A  TM=8.086E-01  e=1.208E-01  Ligilactobacillus salivarius UCC118
  3d5l-assembly1_A  TM=7.793E-01  e=1.439E-01  Limosilactobacillus reuteri subsp. rodentium
  3dfg-assembly1_A  TM=6.941E-01  e=9.560E-02  Xanthomonas 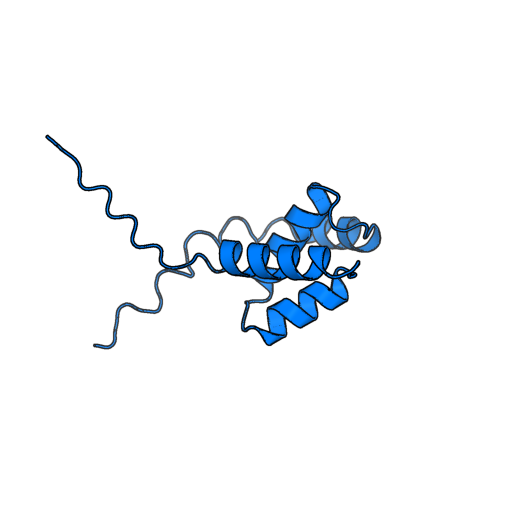campestris pv. campestris
  3d5l-assembly2_B  TM=6.915E-01  e=3.662E-01  Limosilactobacillus reuteri subsp. rodentium

Secondary structure (DSSP, 8-state):
------------HHHHHHHHHHHHHHHS---HHHHHHHHHHTT--HHHHHHHHHHHHHTTSS--HHHHHHHHTTTTSGGGGGGTSTTSSSS--

Solvent-accessible surface area (backbone atoms only — not comparable to full-atom values): 6047 Å² total; per-residue (Å²): 139,80,86,83,82,77,76,76,77,73,74,49,69,52,59,53,49,42,50,54,47,52,59,50,45,74,74,39,91,61,55,67,69,58,46,47,52,53,33,48,76,69,72,44,52,68,70,49,41,51,53,39,54,48,55,37,33,78,71,65,75,36,94,55,77,71,53,62,61,64,50,67,78,58,65,85,66,66,89,60,62,90,74,64,77,86,72,73,89,84,80,88,132

Sequence (93 aa):
MSSSNSVEVESDPYQVAQTIALMALGRRAKSRGELFKLLKSRGIEEEVANAVLFRLAEQGFINDHEFARYWSESRQRTKKVSKRIISGELRSK

Mean predicted aligned error: 11.89 Å

Radius of gyration: 15.84 Å; Cα contacts (8 Å, |Δi|>4): 48; chains: 1; bounding box: 33×52×37 Å

Foldseek 3Di:
DDDDPPPPCPPDLLNVLLVQLVVVLVVHDD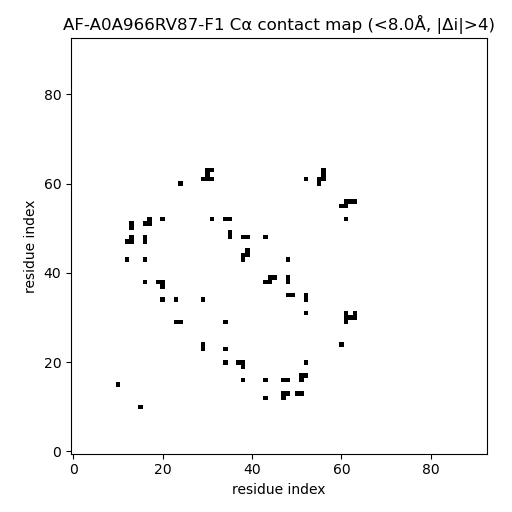ALVRSLVVSVVVVRDNLSSLVNSVVCVVVVSHPDPPVVVVVVVVPPPNVP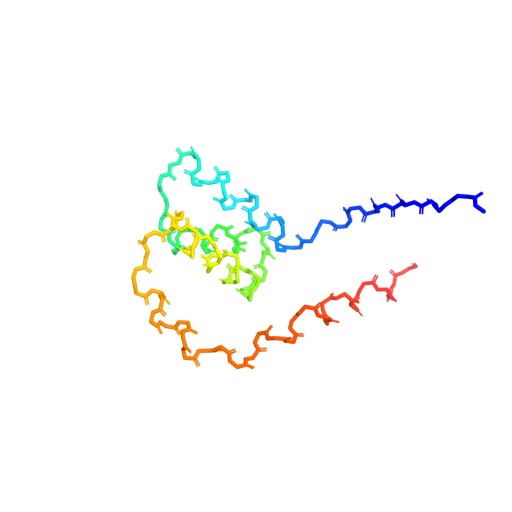PVPPVVPDPPPDD